Protein AF-A0A7Z9FWM9-F1 (afdb_monomer_lite)

Foldseek 3Di:
DAEAEAEPAPDQLVVCLVVLVVVLVVPDDYQAEYEYQPVDPSCVSVVVSCVVRVHHYDYDDPPPPDDDPDDDD

Structure (mmCIF, N/CA/C/O backbone):
data_AF-A0A7Z9FWM9-F1
#
_entry.id   AF-A0A7Z9FWM9-F1
#
loop_
_atom_site.group_PDB
_atom_site.id
_atom_site.type_symbol
_atom_site.label_atom_id
_atom_site.label_alt_id
_atom_site.label_comp_id
_atom_site.label_asym_id
_atom_site.label_entity_id
_atom_site.label_seq_id
_atom_site.pdbx_PDB_ins_code
_atom_site.Cartn_x
_atom_site.Cartn_y
_atom_site.Cartn_z
_atom_site.occupancy
_atom_site.B_iso_or_equiv
_atom_site.auth_seq_id
_atom_site.auth_comp_id
_atom_site.auth_asym_id
_atom_site.auth_atom_id
_atom_site.pdbx_PDB_model_num
ATOM 1 N N . MET A 1 1 ? -19.753 -4.793 -7.824 1.00 58.16 1 MET A N 1
ATOM 2 C CA . MET A 1 1 ? -18.397 -5.183 -7.383 1.00 58.16 1 MET A CA 1
ATOM 3 C C . MET A 1 1 ? -17.479 -4.017 -7.690 1.00 58.16 1 MET A C 1
ATOM 5 O O . MET A 1 1 ? -17.453 -3.584 -8.834 1.00 58.16 1 MET A O 1
ATOM 9 N N . LEU A 1 2 ? -16.836 -3.445 -6.677 1.00 66.88 2 LEU A N 1
ATOM 10 C CA . LEU A 1 2 ? -15.992 -2.259 -6.835 1.00 66.88 2 LEU A CA 1
ATOM 11 C C . LEU A 1 2 ? -14.529 -2.715 -6.866 1.00 66.88 2 LEU A C 1
ATOM 13 O O . LEU A 1 2 ? -14.129 -3.551 -6.070 1.00 66.88 2 LEU A O 1
ATOM 17 N N . ALA A 1 3 ? -13.715 -2.220 -7.785 1.00 76.56 3 ALA A N 1
ATOM 18 C CA . ALA A 1 3 ? -12.282 -2.498 -7.773 1.00 76.56 3 ALA A CA 1
ATOM 19 C C . ALA A 1 3 ? -11.550 -1.196 -7.474 1.00 76.56 3 ALA A C 1
ATOM 21 O O . ALA A 1 3 ? -11.839 -0.171 -8.084 1.00 76.56 3 ALA A O 1
ATOM 22 N N . VAL A 1 4 ? -10.625 -1.244 -6.523 1.00 74.75 4 VAL A N 1
ATOM 23 C CA . VAL A 1 4 ? -9.819 -0.101 -6.114 1.00 74.75 4 VAL A CA 1
ATOM 24 C C . VAL A 1 4 ? -8.370 -0.404 -6.469 1.00 74.75 4 VAL A C 1
ATOM 26 O O . VAL A 1 4 ? -7.787 -1.379 -5.989 1.00 74.75 4 VAL A O 1
ATOM 29 N N . LEU A 1 5 ? -7.820 0.422 -7.355 1.00 81.62 5 LEU A N 1
ATOM 30 C CA . LEU A 1 5 ? -6.452 0.350 -7.860 1.00 81.62 5 LEU A CA 1
ATOM 31 C C . LEU A 1 5 ? -5.743 1.618 -7.391 1.00 81.62 5 LEU A C 1
ATOM 33 O O . LEU A 1 5 ? -6.216 2.715 -7.679 1.00 81.62 5 LEU A O 1
ATOM 37 N N . ILE A 1 6 ? -4.659 1.474 -6.634 1.00 80.38 6 ILE A N 1
ATOM 38 C CA . ILE A 1 6 ? -3.946 2.610 -6.037 1.00 80.38 6 ILE A CA 1
ATOM 39 C C . ILE A 1 6 ? -2.493 2.575 -6.475 1.00 80.38 6 ILE A C 1
ATOM 41 O O . ILE A 1 6 ? -1.875 1.519 -6.468 1.00 80.38 6 ILE A O 1
ATOM 45 N N . ASP A 1 7 ? -1.959 3.721 -6.870 1.00 83.38 7 ASP A N 1
ATOM 46 C CA . ASP A 1 7 ? -0.557 3.882 -7.239 1.00 83.38 7 ASP A CA 1
ATOM 47 C C . ASP A 1 7 ? 0.196 4.473 -6.042 1.00 83.38 7 ASP A C 1
ATOM 49 O O . ASP A 1 7 ? -0.011 5.627 -5.685 1.00 83.38 7 ASP A O 1
ATOM 53 N N . ALA A 1 8 ? 1.003 3.662 -5.364 1.00 78.75 8 ALA A N 1
ATOM 54 C CA . ALA A 1 8 ? 1.732 4.030 -4.152 1.00 78.75 8 ALA A CA 1
ATOM 55 C C . ALA A 1 8 ? 2.961 4.908 -4.419 1.00 78.75 8 ALA A C 1
ATOM 57 O O . ALA A 1 8 ? 3.468 5.527 -3.486 1.00 78.75 8 ALA A O 1
ATOM 58 N N . ASP A 1 9 ? 3.473 4.912 -5.654 1.00 74.31 9 ASP A N 1
ATOM 59 C CA . ASP A 1 9 ? 4.633 5.723 -6.043 1.00 74.31 9 ASP A CA 1
ATOM 60 C C . ASP A 1 9 ? 4.220 7.188 -6.252 1.00 74.31 9 ASP A C 1
ATOM 62 O O . ASP A 1 9 ? 4.939 8.104 -5.854 1.00 74.31 9 ASP A O 1
ATOM 66 N N . ASN A 1 10 ? 3.020 7.406 -6.801 1.00 75.69 10 ASN A N 1
ATOM 67 C CA . ASN A 1 10 ? 2.435 8.723 -7.036 1.00 75.69 10 ASN A CA 1
ATOM 68 C C . ASN A 1 10 ? 1.514 9.201 -5.896 1.00 75.69 10 ASN A C 1
ATOM 70 O O . ASN A 1 10 ? 1.295 10.403 -5.732 1.00 75.69 10 ASN A O 1
ATOM 74 N N . ALA A 1 11 ? 0.960 8.290 -5.093 1.00 77.06 11 ALA A N 1
ATOM 75 C CA . ALA A 1 11 ? 0.172 8.651 -3.921 1.00 77.06 11 ALA A CA 1
ATOM 76 C C . ALA A 1 11 ? 1.063 8.844 -2.685 1.00 77.06 11 ALA A C 1
ATOM 78 O O . ALA A 1 11 ? 1.987 8.079 -2.413 1.00 77.06 11 ALA A O 1
ATOM 79 N N . GLN A 1 12 ? 0.755 9.862 -1.883 1.00 70.31 12 GLN A N 1
ATOM 80 C CA . GLN A 1 12 ? 1.435 10.076 -0.608 1.00 70.31 12 GLN A CA 1
ATOM 81 C C . GLN A 1 12 ? 0.702 9.330 0.515 1.00 70.31 12 GLN A C 1
ATOM 83 O O . GLN A 1 12 ? -0.520 9.480 0.639 1.00 70.31 12 GLN A O 1
ATOM 88 N N . PRO A 1 13 ? 1.414 8.581 1.376 1.00 69.38 13 PRO A N 1
ATOM 89 C CA . PRO A 1 13 ? 0.784 7.782 2.422 1.00 69.38 13 PRO A CA 1
ATOM 90 C C . PRO A 1 13 ? -0.054 8.639 3.382 1.00 69.38 13 PRO A C 1
ATOM 92 O O . PRO A 1 13 ? -1.166 8.242 3.702 1.00 69.38 13 PRO A O 1
ATOM 95 N N . SER A 1 14 ? 0.383 9.856 3.736 1.00 73.56 14 SER A N 1
ATOM 96 C CA . SER A 1 14 ? -0.360 10.737 4.658 1.00 73.56 14 SER A CA 1
ATOM 97 C C . SER A 1 14 ? -1.742 11.170 4.160 1.00 73.56 14 SER A C 1
ATOM 99 O O . SER A 1 14 ? -2.654 11.318 4.962 1.00 73.56 14 SER A O 1
ATOM 101 N N . ILE A 1 15 ? -1.917 11.394 2.854 1.00 72.00 15 ILE A N 1
ATOM 102 C CA . ILE A 1 15 ? -3.225 11.789 2.296 1.00 72.00 15 ILE A CA 1
ATOM 103 C C . ILE A 1 15 ? -4.080 10.544 2.057 1.00 72.00 15 ILE A C 1
ATOM 105 O O . ILE A 1 15 ? -5.296 10.551 2.246 1.00 72.00 15 ILE A O 1
ATOM 109 N N . THR A 1 16 ? -3.436 9.457 1.641 1.00 70.44 16 THR A N 1
ATOM 110 C CA . THR A 1 16 ? -4.154 8.250 1.249 1.00 70.44 16 THR A CA 1
ATOM 111 C C . THR A 1 16 ? -4.581 7.416 2.451 1.00 70.44 16 THR A C 1
ATOM 113 O O . THR A 1 16 ? -5.559 6.700 2.326 1.00 70.44 16 THR A O 1
ATOM 116 N N . GLU A 1 17 ? -3.943 7.531 3.619 1.00 74.25 17 GLU A N 1
ATOM 117 C CA . GLU A 1 17 ? -4.353 6.856 4.865 1.00 74.25 17 GLU A CA 1
ATOM 118 C C . GLU A 1 17 ? -5.835 7.104 5.210 1.00 74.25 17 GLU A C 1
ATOM 120 O O . GLU A 1 17 ? -6.590 6.160 5.461 1.00 74.25 17 GLU A O 1
ATOM 125 N N . GLY A 1 18 ? -6.302 8.356 5.115 1.00 74.94 18 GLY A N 1
ATOM 126 C CA . GLY A 1 18 ? -7.719 8.688 5.312 1.00 74.94 18 GLY A CA 1
ATOM 127 C C . GLY A 1 18 ? -8.628 8.079 4.238 1.00 74.94 18 GLY A C 1
ATOM 128 O O . GLY A 1 18 ? -9.692 7.536 4.540 1.00 74.94 18 GLY A O 1
ATOM 129 N N . LEU A 1 19 ? -8.163 8.082 2.989 1.00 75.69 19 LEU A N 1
ATOM 130 C CA . LEU A 1 19 ? -8.864 7.502 1.841 1.00 75.69 19 LEU A CA 1
ATOM 131 C C . LEU A 1 19 ? -8.975 5.973 1.974 1.00 75.69 19 LEU A C 1
ATOM 133 O O . LEU A 1 19 ? -10.028 5.390 1.721 1.00 75.69 19 LEU A O 1
ATOM 137 N N . PHE A 1 20 ? -7.915 5.318 2.446 1.00 72.69 20 PHE A N 1
ATOM 138 C CA . PHE A 1 20 ? -7.885 3.894 2.754 1.00 72.69 20 PHE A CA 1
ATOM 139 C C . PHE A 1 20 ? -8.799 3.543 3.918 1.00 72.69 20 PHE A C 1
ATOM 141 O O . PHE A 1 20 ? -9.499 2.538 3.827 1.00 72.69 20 PHE A O 1
ATOM 148 N N . THR A 1 21 ? -8.869 4.394 4.942 1.00 75.56 21 THR A N 1
ATOM 149 C CA . THR A 1 21 ? -9.813 4.245 6.055 1.00 75.56 21 THR A CA 1
ATOM 150 C C . THR A 1 21 ? -11.262 4.293 5.565 1.00 75.56 21 THR A C 1
ATOM 152 O O . THR A 1 21 ? -12.091 3.489 5.994 1.00 75.56 21 THR A O 1
ATOM 155 N N . GLU A 1 22 ? -11.597 5.181 4.626 1.00 76.38 22 GLU A N 1
ATOM 156 C CA . GLU A 1 22 ? -12.922 5.189 3.997 1.00 76.38 22 GLU A CA 1
ATOM 157 C C . GLU A 1 22 ? -13.150 3.949 3.130 1.00 76.38 22 GLU A C 1
ATOM 159 O O . GLU A 1 22 ? -14.142 3.247 3.315 1.00 76.38 22 GLU A O 1
ATOM 164 N N . ILE A 1 23 ? -12.207 3.598 2.253 1.00 70.38 23 ILE A N 1
ATOM 165 C CA 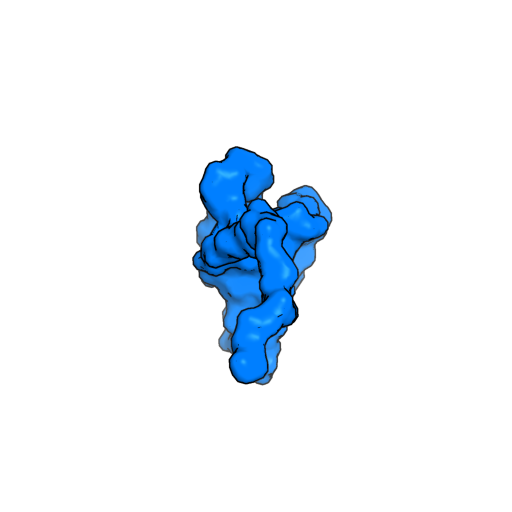. ILE A 1 23 ? -12.267 2.393 1.409 1.00 70.38 23 ILE A CA 1
ATOM 166 C C . ILE A 1 23 ? -12.354 1.106 2.257 1.00 70.38 23 ILE A C 1
ATOM 168 O O . ILE A 1 23 ? -12.948 0.105 1.837 1.00 70.38 23 ILE A O 1
ATOM 172 N N . ALA A 1 24 ? -11.779 1.096 3.461 1.00 71.50 24 ALA A N 1
ATOM 173 C CA . ALA A 1 24 ? -11.886 0.018 4.438 1.00 71.50 24 ALA A CA 1
ATOM 174 C C . ALA A 1 24 ? -13.324 -0.175 4.925 1.00 71.50 24 ALA A C 1
ATOM 176 O O . ALA A 1 24 ? -13.782 -1.316 4.978 1.00 71.50 24 ALA A O 1
ATOM 177 N N . LYS A 1 25 ? -14.073 0.913 5.150 1.00 72.50 25 LYS A N 1
ATOM 178 C CA . LYS A 1 25 ? -15.494 0.861 5.540 1.00 72.50 25 LYS A CA 1
ATOM 179 C C . LYS A 1 25 ? -16.381 0.233 4.464 1.00 72.50 25 LYS A C 1
ATOM 181 O O . LYS A 1 25 ? -17.361 -0.426 4.789 1.00 72.50 25 LYS A O 1
ATOM 186 N N . PHE A 1 26 ? -16.012 0.357 3.188 1.00 69.19 26 PHE A N 1
ATOM 187 C CA . PHE A 1 26 ? -16.732 -0.263 2.064 1.00 69.19 26 PHE A CA 1
ATOM 188 C C . PHE A 1 26 ? -16.345 -1.743 1.813 1.00 69.19 26 PHE A C 1
ATOM 190 O O . PHE A 1 26 ? -16.661 -2.306 0.764 1.00 69.19 26 PHE A O 1
ATOM 197 N N . GLY A 1 27 ? -15.635 -2.384 2.750 1.00 58.41 27 GLY A N 1
ATOM 198 C CA . GLY A 1 27 ? -14.886 -3.640 2.611 1.00 58.41 27 GLY A CA 1
ATOM 199 C C . GLY A 1 27 ? -15.637 -4.958 2.372 1.00 58.41 27 GLY A C 1
ATOM 200 O O . GLY A 1 27 ? -15.064 -6.001 2.661 1.00 58.41 27 GLY A O 1
ATOM 201 N N . VAL A 1 28 ? -16.858 -4.975 1.833 1.00 56.78 28 VAL A N 1
ATOM 202 C CA . VAL A 1 28 ? -17.635 -6.233 1.716 1.00 56.78 28 VAL A CA 1
ATOM 203 C C . VAL A 1 28 ? -17.574 -6.879 0.320 1.00 56.78 28 VAL A C 1
ATOM 205 O O . VAL A 1 28 ? -17.959 -8.030 0.156 1.00 56.78 28 VAL A O 1
ATOM 208 N N . GLY A 1 29 ? -17.050 -6.205 -0.710 1.00 55.94 29 GLY A N 1
ATOM 209 C CA . GLY A 1 29 ? -17.066 -6.778 -2.068 1.00 55.94 29 GLY A CA 1
ATOM 210 C C . GLY A 1 29 ? -16.100 -6.153 -3.062 1.00 55.94 29 GLY A C 1
ATOM 211 O O . GLY A 1 29 ? -16.410 -6.108 -4.258 1.00 55.94 29 GLY A O 1
ATOM 212 N N . SER A 1 30 ? -14.970 -5.633 -2.571 1.00 62.97 30 SER A N 1
ATOM 213 C CA . SER A 1 30 ? -14.088 -4.796 -3.379 1.00 62.97 30 SER A CA 1
ATOM 214 C C . SER A 1 30 ? -12.650 -5.296 -3.415 1.00 62.97 30 SER A C 1
ATOM 216 O O . SER A 1 30 ? -12.013 -5.431 -2.374 1.00 62.97 30 SER A O 1
ATOM 218 N N . VAL A 1 31 ? -12.121 -5.544 -4.615 1.00 68.12 31 VAL A N 1
ATOM 219 C CA . VAL A 1 31 ? -10.718 -5.941 -4.8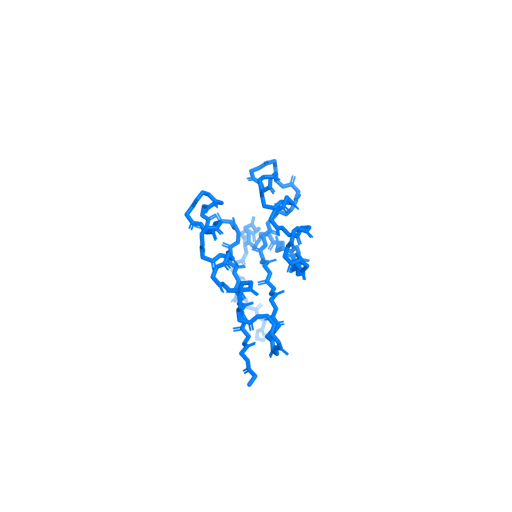12 1.00 68.12 31 VAL A CA 1
ATOM 220 C C . VAL A 1 31 ? -9.836 -4.710 -4.628 1.00 68.12 31 VAL A C 1
ATOM 222 O O . VAL A 1 31 ? -9.985 -3.749 -5.380 1.00 68.12 31 VAL A O 1
ATOM 225 N N . LYS A 1 32 ? -8.924 -4.733 -3.650 1.00 79.00 32 LYS A N 1
ATOM 226 C CA . LYS A 1 32 ? -8.002 -3.628 -3.349 1.00 79.00 32 LYS A CA 1
ATOM 227 C C . LYS A 1 32 ? -6.585 -4.032 -3.732 1.00 79.00 32 LYS A C 1
ATOM 229 O O . LYS A 1 32 ? -6.005 -4.926 -3.113 1.00 79.00 32 LYS A O 1
ATOM 234 N N . ARG A 1 33 ? -6.041 -3.389 -4.761 1.00 85.56 33 ARG A N 1
ATOM 235 C CA . ARG A 1 33 ? -4.662 -3.590 -5.216 1.00 85.56 33 ARG A CA 1
ATOM 236 C C . ARG A 1 33 ? -3.927 -2.271 -5.180 1.00 85.56 33 ARG A C 1
ATOM 238 O O . ARG A 1 33 ? -4.472 -1.248 -5.590 1.00 85.56 33 ARG A O 1
ATOM 245 N N . ILE A 1 34 ? -2.687 -2.320 -4.730 1.00 84.44 34 ILE A N 1
ATOM 246 C CA . ILE A 1 34 ? -1.821 -1.153 -4.669 1.00 84.44 34 ILE A CA 1
ATOM 247 C C . ILE A 1 34 ? -0.506 -1.460 -5.369 1.00 84.44 34 ILE A C 1
ATOM 249 O O . ILE A 1 34 ? 0.164 -2.433 -5.042 1.00 84.44 34 ILE A O 1
ATOM 253 N N . TYR A 1 35 ? -0.180 -0.654 -6.366 1.00 86.25 35 TYR A N 1
ATOM 254 C CA . TYR A 1 35 ? 0.970 -0.797 -7.240 1.00 86.25 35 TYR A CA 1
ATOM 255 C C . TYR A 1 35 ? 2.051 0.153 -6.776 1.00 86.25 35 TYR A C 1
ATOM 257 O O . TYR A 1 35 ? 1.790 1.327 -6.545 1.00 86.25 35 TYR A O 1
ATOM 265 N N . GLY A 1 36 ? 3.259 -0.352 -6.608 1.00 84.06 36 GLY A N 1
ATOM 266 C CA . GLY A 1 36 ? 4.372 0.494 -6.229 1.00 84.06 36 GLY A CA 1
ATOM 267 C C . GLY A 1 36 ? 5.666 -0.278 -6.143 1.00 84.06 36 GLY A C 1
ATOM 268 O O . GLY A 1 36 ? 5.697 -1.511 -6.187 1.00 84.06 36 GLY A O 1
ATOM 269 N N . ASP A 1 37 ? 6.747 0.471 -6.020 1.00 83.62 37 ASP A N 1
ATOM 270 C CA . ASP A 1 37 ? 8.070 -0.085 -5.829 1.00 83.62 37 ASP A CA 1
ATOM 271 C C . ASP A 1 37 ? 8.328 -0.437 -4.351 1.00 83.62 37 ASP A C 1
ATOM 273 O O . ASP A 1 37 ? 8.910 0.352 -3.604 1.00 83.62 37 ASP A O 1
ATOM 277 N N . TRP A 1 38 ? 7.902 -1.628 -3.901 1.00 78.62 38 TRP A N 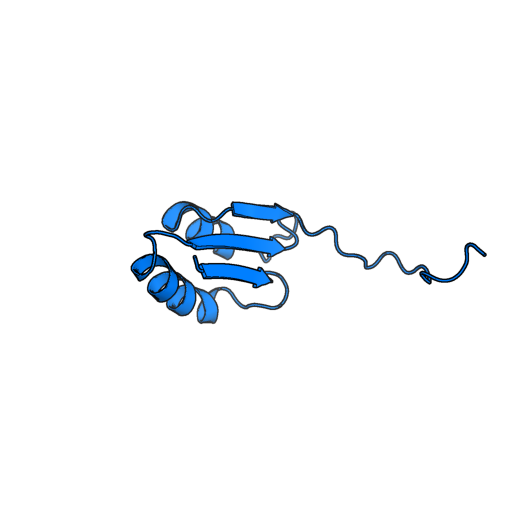1
ATOM 278 C CA . TRP A 1 38 ? 8.064 -2.088 -2.504 1.00 78.62 38 TRP A CA 1
ATOM 279 C C . TRP A 1 38 ? 9.521 -2.320 -2.094 1.00 78.62 38 TRP A C 1
ATOM 281 O O . TRP A 1 38 ? 9.795 -2.563 -0.912 1.00 78.62 38 TRP A O 1
ATOM 291 N N . THR A 1 39 ? 10.450 -2.231 -3.050 1.00 76.19 39 THR A N 1
ATOM 292 C CA . THR A 1 39 ? 11.893 -2.214 -2.788 1.00 76.19 39 THR A CA 1
ATOM 293 C C . THR A 1 39 ? 12.368 -0.844 -2.301 1.00 76.19 39 THR A C 1
ATOM 295 O O . THR A 1 39 ? 13.401 -0.749 -1.640 1.00 76.19 39 THR A O 1
ATOM 298 N N . SER A 1 40 ? 11.598 0.221 -2.557 1.00 74.56 40 SER A N 1
ATOM 299 C CA . SER A 1 40 ? 11.937 1.571 -2.126 1.00 74.56 40 SER A CA 1
ATOM 300 C C . SER A 1 40 ? 11.622 1.788 -0.639 1.00 74.56 40 SER A C 1
ATOM 302 O O . SER A 1 40 ? 10.508 1.496 -0.191 1.00 74.56 40 SER A O 1
ATOM 304 N N . PRO A 1 41 ? 12.534 2.401 0.143 1.00 73.50 41 PRO A N 1
ATOM 305 C CA . PRO A 1 41 ? 12.267 2.751 1.540 1.00 73.50 41 PRO A CA 1
ATOM 306 C C . PRO A 1 41 ? 11.145 3.791 1.688 1.00 73.50 41 PRO A C 1
ATOM 308 O O . PRO A 1 41 ? 10.543 3.901 2.754 1.00 73.50 41 PRO A O 1
ATOM 311 N N . LYS A 1 42 ? 10.808 4.516 0.611 1.00 70.88 42 LYS A N 1
ATOM 312 C CA . LYS A 1 42 ? 9.691 5.470 0.575 1.00 70.88 42 LYS A CA 1
ATOM 313 C C . LYS A 1 42 ? 8.335 4.797 0.801 1.00 70.88 42 LYS A C 1
ATOM 315 O O . LYS A 1 42 ? 7.428 5.440 1.323 1.00 70.88 42 LYS A O 1
ATOM 320 N N . LEU A 1 43 ? 8.212 3.503 0.478 1.00 72.31 43 LEU A N 1
ATOM 321 C CA . LEU A 1 43 ? 6.984 2.740 0.698 1.00 72.31 43 LEU A CA 1
ATOM 322 C C . LEU A 1 43 ? 6.878 2.089 2.086 1.00 72.31 43 LEU A C 1
ATOM 324 O O . LEU A 1 43 ? 5.983 1.283 2.330 1.00 72.31 43 LEU A O 1
ATOM 328 N N . GLY A 1 44 ? 7.759 2.448 3.025 1.00 75.50 44 GLY A N 1
ATOM 329 C CA . GLY A 1 44 ? 7.710 1.941 4.398 1.00 75.50 44 GLY A CA 1
ATOM 330 C C . GLY A 1 44 ? 6.378 2.222 5.102 1.00 75.50 44 GLY A C 1
ATOM 331 O O . GLY A 1 44 ? 5.799 1.304 5.674 1.00 75.50 44 GLY A O 1
ATOM 332 N N . GLY A 1 45 ? 5.849 3.448 4.992 1.00 78.06 45 GLY A N 1
ATOM 333 C CA . GLY A 1 45 ? 4.563 3.823 5.607 1.00 78.06 45 GLY A CA 1
ATOM 334 C C . GLY A 1 45 ? 3.365 3.069 5.024 1.00 78.06 45 GLY A C 1
ATOM 335 O O . GLY A 1 45 ? 2.411 2.751 5.728 1.00 78.06 45 GLY A O 1
ATOM 336 N N . TRP A 1 46 ? 3.458 2.684 3.752 1.00 78.31 46 TRP A N 1
ATOM 337 C CA . TRP A 1 46 ? 2.434 1.901 3.074 1.00 78.31 46 TRP A CA 1
ATOM 338 C C . TRP A 1 46 ? 2.320 0.469 3.612 1.00 78.31 46 TRP A C 1
ATOM 340 O O . TRP A 1 46 ? 1.224 -0.083 3.630 1.00 78.31 46 TRP A O 1
ATOM 350 N N . LYS A 1 47 ? 3.415 -0.132 4.103 1.00 78.44 47 LYS A N 1
ATOM 351 C CA . LYS A 1 47 ? 3.405 -1.500 4.660 1.00 78.44 47 LYS A CA 1
ATOM 352 C C . LYS A 1 47 ? 2.486 -1.645 5.872 1.00 78.44 47 LYS A C 1
ATOM 354 O O . LYS A 1 47 ? 1.820 -2.668 5.996 1.00 78.44 47 LYS A O 1
ATOM 359 N N . THR A 1 48 ? 2.412 -0.625 6.723 1.00 80.88 48 THR A N 1
ATOM 360 C CA . THR A 1 48 ? 1.507 -0.614 7.881 1.00 80.88 48 THR A CA 1
ATOM 361 C C . THR A 1 48 ? 0.043 -0.586 7.432 1.00 80.88 48 THR A C 1
ATOM 363 O O . THR A 1 48 ? -0.752 -1.409 7.875 1.00 80.88 48 THR A O 1
ATOM 366 N N . ILE A 1 49 ? -0.282 0.281 6.467 1.00 78.00 49 ILE A N 1
ATOM 367 C CA . ILE A 1 49 ? -1.633 0.436 5.894 1.00 78.00 49 ILE A CA 1
ATOM 368 C C . ILE A 1 49 ? -2.090 -0.855 5.192 1.00 78.00 49 ILE A C 1
ATOM 370 O O . ILE A 1 49 ? -3.237 -1.283 5.324 1.00 78.00 49 ILE A O 1
ATOM 374 N N . LEU A 1 50 ? -1.182 -1.508 4.458 1.00 79.38 50 LEU A N 1
ATOM 375 C CA . LEU A 1 50 ? -1.432 -2.793 3.800 1.00 79.38 50 LEU A CA 1
ATOM 376 C C . LEU A 1 50 ? -1.865 -3.883 4.782 1.00 79.38 50 LEU A C 1
ATOM 378 O O . LEU A 1 50 ? -2.822 -4.609 4.503 1.00 79.38 50 LEU A O 1
ATOM 382 N N . LEU A 1 51 ? -1.139 -3.996 5.899 1.00 79.12 51 LEU A N 1
ATOM 383 C CA . LEU A 1 51 ? -1.396 -4.976 6.952 1.00 79.12 51 LEU A CA 1
ATOM 384 C C .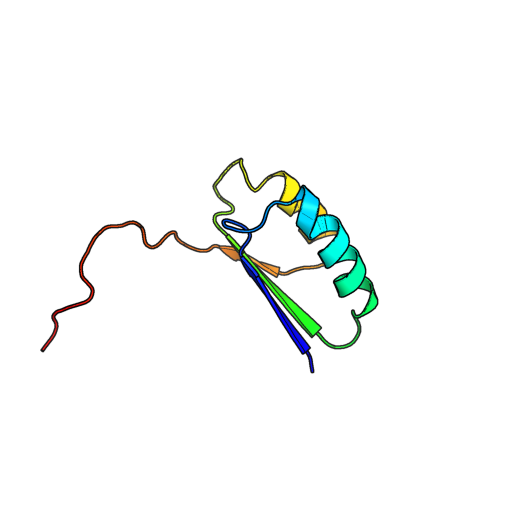 LEU A 1 51 ? -2.736 -4.706 7.639 1.00 79.12 51 LEU A C 1
ATOM 386 O O . LEU A 1 51 ? -3.517 -5.634 7.829 1.00 79.12 51 LEU A O 1
ATOM 390 N N . GLU A 1 52 ? -3.028 -3.443 7.950 1.00 80.88 52 GLU A N 1
ATOM 391 C CA . GLU A 1 52 ? -4.263 -3.052 8.637 1.00 80.88 52 GLU A CA 1
ATOM 392 C C . GLU A 1 52 ? -5.518 -3.273 7.777 1.00 80.88 52 GLU A C 1
ATOM 394 O O . GLU A 1 52 ? -6.566 -3.683 8.275 1.00 80.88 52 GLU A O 1
ATOM 399 N N . HIS A 1 53 ? -5.418 -3.057 6.464 1.00 75.81 53 HIS A N 1
ATOM 400 C CA . HIS A 1 53 ? -6.568 -3.113 5.558 1.00 75.81 53 HIS A CA 1
ATOM 401 C C . HIS A 1 53 ? -6.611 -4.346 4.641 1.00 75.81 53 HIS A C 1
ATOM 403 O O . HIS A 1 53 ? -7.471 -4.408 3.755 1.00 75.81 53 HIS A O 1
ATOM 409 N N . SER A 1 54 ? -5.714 -5.322 4.838 1.00 76.94 54 SER A N 1
ATOM 410 C CA . SER A 1 54 ? -5.607 -6.549 4.023 1.00 76.94 54 SER A CA 1
ATOM 411 C C . SER A 1 54 ? -5.553 -6.274 2.516 1.00 76.94 54 SER A C 1
ATOM 413 O O . SER A 1 54 ? -6.230 -6.908 1.704 1.00 76.94 54 SER A O 1
ATOM 415 N N . ILE A 1 55 ? -4.765 -5.275 2.133 1.00 80.12 55 ILE A N 1
ATOM 416 C CA . ILE A 1 55 ? -4.645 -4.832 0.742 1.00 80.12 55 ILE A CA 1
ATOM 417 C C . ILE A 1 55 ? -3.538 -5.630 0.079 1.00 80.12 55 ILE A C 1
ATOM 419 O O . ILE A 1 55 ? -2.530 -5.935 0.710 1.00 80.12 55 ILE A O 1
ATOM 423 N N . GLN A 1 56 ? -3.710 -5.981 -1.195 1.00 84.75 56 GLN A N 1
ATOM 424 C CA . GLN A 1 56 ? -2.678 -6.723 -1.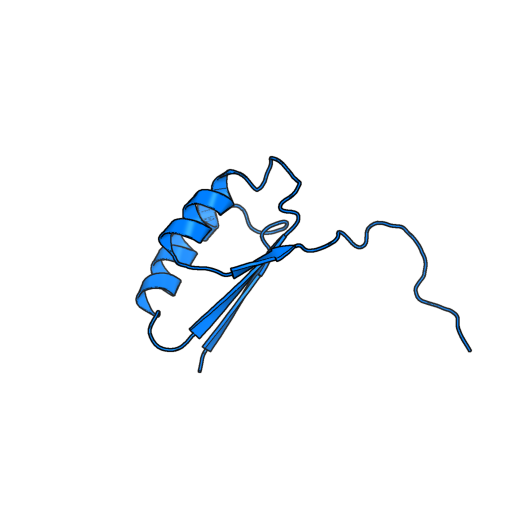907 1.00 84.75 56 GLN A CA 1
ATOM 425 C C . GLN A 1 56 ? -1.634 -5.768 -2.501 1.00 84.75 56 GLN A C 1
ATOM 427 O O . GLN A 1 56 ? -1.969 -5.033 -3.441 1.00 84.75 56 GLN A O 1
ATOM 432 N N . PRO A 1 57 ? -0.381 -5.773 -1.997 1.00 83.88 57 PRO A N 1
ATOM 433 C CA . PRO A 1 57 ? 0.715 -5.084 -2.657 1.00 83.88 57 PRO A CA 1
ATOM 434 C C . PRO A 1 57 ? 1.054 -5.785 -3.967 1.00 83.88 57 PRO A C 1
ATOM 436 O O . PRO A 1 57 ? 1.320 -6.985 -4.003 1.00 83.88 57 PRO A O 1
ATOM 439 N N . ILE A 1 58 ? 1.089 -5.018 -5.046 1.00 86.06 58 ILE A N 1
ATOM 440 C CA . ILE A 1 58 ? 1.605 -5.437 -6.339 1.00 86.06 58 ILE A CA 1
ATOM 441 C C . ILE A 1 58 ? 2.917 -4.697 -6.559 1.00 86.06 58 ILE A C 1
ATOM 443 O O . ILE A 1 58 ? 2.955 -3.466 -6.556 1.00 86.06 58 ILE A O 1
ATOM 447 N N . GLN A 1 59 ? 4.009 -5.444 -6.716 1.00 82.56 59 GLN A N 1
ATOM 448 C CA . GLN A 1 59 ? 5.292 -4.858 -7.086 1.00 82.56 59 GLN A CA 1
ATOM 449 C C . GLN A 1 59 ? 5.184 -4.312 -8.502 1.00 82.56 59 GLN A C 1
ATOM 451 O O . GLN A 1 59 ? 5.080 -5.063 -9.473 1.00 82.56 59 GLN A O 1
ATOM 456 N N . GLN A 1 60 ? 5.230 -2.992 -8.607 1.00 76.81 60 GLN A N 1
ATOM 457 C CA . GLN A 1 60 ? 5.384 -2.327 -9.880 1.00 76.81 60 GLN A CA 1
ATOM 458 C C . GLN A 1 60 ? 6.876 -2.235 -10.158 1.00 76.81 60 GLN A C 1
ATOM 460 O O . GLN A 1 60 ? 7.619 -1.496 -9.512 1.00 76.81 60 GLN A O 1
ATOM 465 N N . PHE A 1 61 ? 7.334 -3.027 -11.118 1.00 67.75 61 PHE A N 1
ATOM 466 C CA . PHE A 1 61 ? 8.636 -2.788 -11.712 1.00 67.75 61 PHE A CA 1
ATOM 467 C C . PHE A 1 61 ? 8.557 -1.440 -12.424 1.00 67.75 61 PHE A C 1
ATOM 469 O O . PHE A 1 61 ? 7.749 -1.259 -13.337 1.00 67.75 61 PHE A O 1
ATOM 476 N N . ARG A 1 62 ? 9.342 -0.462 -11.961 1.00 56.00 62 ARG A N 1
ATOM 477 C CA . ARG A 1 62 ? 9.435 0.837 -12.623 1.00 56.00 62 ARG A CA 1
ATOM 478 C C . ARG A 1 62 ? 9.886 0.593 -14.063 1.00 56.00 62 ARG A C 1
ATOM 480 O O . ARG A 1 62 ? 11.012 0.161 -14.293 1.00 56.00 62 ARG A O 1
ATOM 487 N N . TYR A 1 63 ? 9.035 0.915 -15.032 1.00 49.50 63 TYR A N 1
ATOM 488 C CA . TYR A 1 63 ? 9.370 0.909 -16.462 1.00 49.50 63 TYR A CA 1
ATOM 489 C C . TYR A 1 63 ? 10.295 2.080 -16.851 1.00 49.50 63 TYR A C 1
ATOM 491 O O . TYR A 1 63 ? 10.270 2.568 -17.974 1.00 49.50 63 TYR A O 1
ATOM 499 N N . THR A 1 64 ? 11.160 2.537 -15.944 1.00 47.25 64 THR A N 1
ATOM 5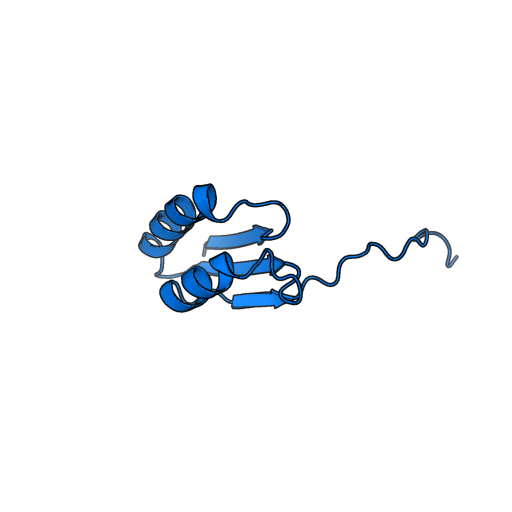00 C CA . THR A 1 64 ? 12.276 3.426 -16.278 1.00 47.25 64 THR A CA 1
ATOM 501 C C . THR A 1 64 ? 13.521 2.589 -16.543 1.00 47.25 64 THR A C 1
ATOM 503 O O . THR A 1 64 ? 14.550 2.730 -15.891 1.00 47.25 64 THR A O 1
ATOM 506 N N . THR A 1 65 ? 13.431 1.687 -17.510 1.00 48.22 65 THR A N 1
ATOM 507 C CA . THR A 1 65 ? 14.596 1.315 -18.310 1.00 48.22 65 THR A CA 1
ATOM 508 C C . THR A 1 65 ? 14.291 1.845 -19.695 1.00 48.22 65 THR A C 1
ATOM 510 O O . THR A 1 65 ? 13.503 1.265 -20.429 1.00 48.22 65 THR A O 1
ATOM 513 N N . GLY A 1 66 ? 14.823 3.030 -19.998 1.00 51.12 66 GLY A N 1
ATOM 514 C CA . GLY A 1 66 ? 14.565 3.730 -21.246 1.00 51.12 66 GLY A CA 1
ATOM 515 C C . GLY A 1 66 ? 14.821 2.847 -22.461 1.00 51.12 66 GLY A C 1
ATOM 516 O O . GLY A 1 66 ? 15.966 2.658 -22.860 1.00 51.12 66 GLY A O 1
ATOM 517 N N . LYS A 1 67 ? 13.749 2.341 -23.065 1.00 51.09 67 LYS A N 1
ATOM 518 C CA . LYS A 1 67 ? 13.752 1.810 -24.421 1.00 51.09 67 LYS A CA 1
ATOM 519 C C . LYS A 1 67 ? 12.368 1.999 -25.016 1.00 51.09 67 LYS A C 1
ATOM 521 O O . LYS A 1 67 ? 11.383 1.458 -24.528 1.00 51.09 67 LYS A O 1
ATOM 526 N N . ASN A 1 68 ? 12.352 2.812 -26.062 1.00 45.03 68 ASN A N 1
ATOM 527 C CA . ASN A 1 68 ? 11.296 2.935 -27.048 1.00 45.03 68 ASN A CA 1
ATOM 528 C C . ASN A 1 68 ? 10.604 1.587 -27.286 1.00 45.03 68 ASN A C 1
ATOM 530 O O . ASN A 1 68 ? 11.200 0.669 -27.847 1.00 45.03 68 ASN A O 1
ATOM 534 N N . ALA A 1 69 ? 9.339 1.484 -26.883 1.00 49.34 69 ALA A N 1
ATOM 535 C CA . ALA A 1 69 ? 8.428 0.475 -27.398 1.00 49.34 69 ALA A CA 1
ATOM 536 C C . ALA A 1 69 ? 7.973 0.906 -28.801 1.00 49.34 69 ALA A C 1
ATOM 538 O O . ALA A 1 69 ? 6.845 1.336 -29.001 1.00 49.34 69 ALA A O 1
ATOM 539 N N . THR A 1 70 ? 8.897 0.882 -29.755 1.00 49.88 70 THR A N 1
ATOM 540 C CA . THR A 1 70 ? 8.672 0.838 -31.208 1.00 49.88 70 THR A CA 1
ATOM 541 C C . THR A 1 70 ? 10.036 0.394 -31.742 1.00 49.88 70 THR A C 1
ATOM 543 O O . THR A 1 70 ? 11.005 1.133 -31.627 1.00 49.88 70 THR A O 1
ATOM 546 N N . ASP A 1 71 ? 10.263 -0.869 -32.074 1.00 49.31 71 ASP A N 1
ATOM 547 C CA . ASP A 1 71 ? 9.772 -1.457 -33.309 1.00 49.31 71 ASP A CA 1
ATOM 548 C C . ASP A 1 71 ? 9.921 -2.988 -33.241 1.00 49.31 71 ASP A C 1
ATOM 550 O O . ASP A 1 71 ? 10.976 -3.525 -32.892 1.00 49.31 71 ASP A O 1
ATOM 554 N N . SER A 1 72 ? 8.847 -3.701 -33.540 1.00 47.09 72 SER A N 1
ATOM 555 C CA . SER A 1 72 ? 8.923 -5.052 -34.089 1.00 47.09 72 SER A CA 1
ATOM 556 C C . SER A 1 72 ? 7.789 -5.133 -35.098 1.00 47.09 72 SER A C 1
ATOM 558 O O . SER A 1 72 ? 6.700 -5.608 -34.773 1.00 47.09 72 SER A O 1
ATOM 560 N N . ALA A 1 73 ? 8.024 -4.520 -36.261 1.00 51.12 73 ALA A N 1
ATOM 561 C CA . ALA A 1 73 ? 7.323 -4.839 -37.499 1.00 51.12 73 ALA A CA 1
ATOM 562 C C . ALA A 1 73 ? 7.973 -6.057 -38.175 1.00 51.12 73 ALA A C 1
ATOM 564 O O . ALA A 1 73 ? 9.210 -6.222 -38.045 1.00 51.12 73 ALA A O 1
#

Radius of gyration: 14.71 Å; chains: 1; bounding box: 33×19×46 Å

Sequence (73 aa):
MLAVLIDADNAQPSITEGLFTEIAKFGVGSVKRIYGDWTSPKLGGWKTILLEHSIQPIQQFRYTTGKNATDSA

Secondary structure (DSSP, 8-state):
-EEEEEETTTS-HHHHHHHHHHHHHTTTSEEEEEEE-TTSGGGHHHHHHHHHHT-EEEE-----S---S----

pLDDT: mean 71.04, std 11.51, range [45.03, 86.25]